Protein AF-A0A496V305-F1 (afdb_monomer_lite)

Radius of gyration: 13.49 Å; chains: 1; bounding box: 29×26×47 Å

Secondary structure (DSSP, 8-state):
--HHHHHHHHHHHHHHTSTTHHHHS-GGG-SEEEEET-TTTHHHHHHHHH-TT-EEEEEE-HHHHTT----GGGTTTEEEEES--S-----PPP-

Foldseek 3Di:
DPPVVVLVVLLVCLVPVVLCVLPPDDCVPAQEDEAAQCQLCSNVQSNCVSDVRHAYEYEDAPVRPVPHDRPPVRPVRYYYDHDHPPDDDDDPDDD

Structure (mmCIF, N/CA/C/O backbone):
data_AF-A0A496V305-F1
#
_entry.id   AF-A0A496V305-F1
#
loop_
_atom_site.group_PDB
_atom_site.id
_atom_site.type_symbol
_atom_site.label_atom_id
_atom_site.label_alt_id
_atom_site.label_comp_id
_atom_site.label_asym_id
_atom_site.label_entity_id
_atom_site.label_seq_id
_atom_site.pdbx_PDB_ins_code
_atom_site.Cartn_x
_atom_site.Cartn_y
_atom_site.Cartn_z
_atom_site.occupancy
_atom_site.B_iso_or_equiv
_atom_site.auth_seq_id
_atom_site.auth_comp_id
_atom_site.auth_asym_id
_atom_site.auth_atom_id
_atom_site.pdbx_PDB_model_num
ATOM 1 N N . MET A 1 1 ? 14.231 -3.733 -22.110 1.00 39.19 1 MET A N 1
ATOM 2 C CA . MET A 1 1 ? 13.281 -4.872 -22.127 1.00 39.19 1 MET A CA 1
ATOM 3 C C . MET A 1 1 ? 13.400 -5.849 -20.939 1.00 39.19 1 MET A C 1
ATOM 5 O O . MET A 1 1 ? 12.525 -6.691 -20.816 1.00 39.19 1 MET A O 1
ATOM 9 N N . GLY A 1 2 ? 14.388 -5.743 -20.029 1.00 46.66 2 GLY A N 1
ATOM 10 C CA . GLY A 1 2 ? 14.516 -6.654 -18.867 1.00 46.66 2 GLY A CA 1
ATOM 11 C C . GL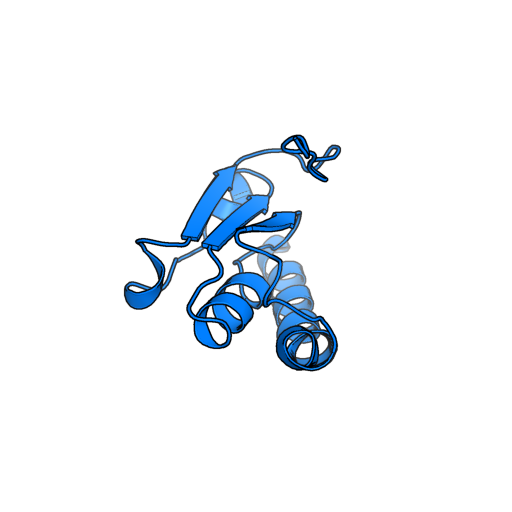Y A 1 2 ? 13.759 -6.264 -17.580 1.00 46.66 2 GLY A C 1
ATOM 12 O O . GLY A 1 2 ? 13.392 -7.142 -16.812 1.00 46.66 2 GLY A O 1
ATOM 13 N N . HIS A 1 3 ? 13.473 -4.976 -17.351 1.00 49.06 3 HIS A N 1
ATOM 14 C CA . HIS A 1 3 ? 12.910 -4.489 -16.078 1.00 49.06 3 HIS A CA 1
ATOM 15 C C . HIS A 1 3 ? 11.456 -4.929 -15.813 1.00 49.06 3 HIS A C 1
ATOM 17 O O . HIS A 1 3 ? 11.099 -5.251 -14.685 1.00 49.06 3 HIS A O 1
ATOM 23 N N . THR A 1 4 ? 10.615 -5.005 -16.846 1.00 54.59 4 THR A N 1
ATOM 24 C CA . THR A 1 4 ? 9.172 -5.276 -16.699 1.00 54.59 4 THR A CA 1
ATOM 25 C C . THR A 1 4 ? 8.871 -6.698 -16.212 1.00 54.59 4 THR A C 1
ATOM 27 O O . THR A 1 4 ? 7.894 -6.915 -15.503 1.00 54.59 4 THR A O 1
ATOM 30 N N . ARG A 1 5 ? 9.723 -7.677 -16.549 1.00 52.72 5 ARG A N 1
ATOM 31 C CA . ARG A 1 5 ? 9.479 -9.094 -16.233 1.00 52.72 5 ARG A CA 1
ATOM 32 C C . ARG A 1 5 ? 9.645 -9.397 -14.734 1.00 52.72 5 ARG A C 1
ATOM 34 O O . ARG A 1 5 ? 8.875 -10.190 -14.201 1.00 52.72 5 ARG A O 1
ATOM 41 N N . CYS A 1 6 ? 10.575 -8.723 -14.049 1.00 57.97 6 CYS A N 1
ATOM 42 C CA . CYS A 1 6 ? 10.736 -8.834 -12.593 1.00 57.97 6 CYS A CA 1
ATOM 43 C C . CYS A 1 6 ? 9.570 -8.187 -11.827 1.00 57.97 6 CYS A C 1
ATOM 45 O O . CYS A 1 6 ? 9.085 -8.763 -10.857 1.00 57.97 6 CYS A O 1
ATOM 47 N N . LEU A 1 7 ? 9.071 -7.036 -12.295 1.00 56.41 7 LEU A N 1
ATOM 48 C CA . LEU A 1 7 ? 7.930 -6.343 -11.679 1.00 56.41 7 LEU A CA 1
ATOM 49 C C . LEU A 1 7 ? 6.648 -7.193 -11.757 1.00 56.41 7 LEU A C 1
ATOM 51 O O . LEU A 1 7 ? 5.925 -7.328 -10.776 1.00 56.41 7 LEU A O 1
ATOM 55 N N . CYS A 1 8 ? 6.386 -7.853 -12.890 1.00 56.66 8 CYS A N 1
ATOM 56 C CA . CYS A 1 8 ? 5.228 -8.747 -13.009 1.00 56.66 8 CYS A CA 1
ATOM 57 C C . CYS A 1 8 ? 5.296 -9.948 -12.053 1.00 56.66 8 CYS A C 1
ATOM 59 O O . CYS A 1 8 ? 4.263 -10.343 -11.511 1.00 56.66 8 CYS A O 1
ATOM 61 N N . ALA A 1 9 ? 6.488 -10.517 -11.840 1.00 57.12 9 ALA A N 1
ATOM 62 C CA . ALA A 1 9 ? 6.672 -11.630 -10.913 1.00 57.12 9 ALA A CA 1
ATOM 63 C C . ALA A 1 9 ? 6.373 -11.204 -9.467 1.00 57.12 9 ALA A C 1
ATOM 65 O O . ALA A 1 9 ? 5.616 -11.886 -8.778 1.00 57.12 9 ALA A O 1
ATOM 66 N N . ILE A 1 10 ? 6.872 -10.039 -9.034 1.00 60.94 10 ILE A N 1
ATOM 67 C CA . ILE A 1 10 ? 6.652 -9.547 -7.665 1.00 60.94 10 ILE A CA 1
ATOM 68 C C . ILE A 1 10 ? 5.184 -9.176 -7.414 1.00 60.94 10 ILE A C 1
ATOM 70 O O . ILE A 1 10 ? 4.621 -9.543 -6.385 1.00 60.94 10 ILE A O 1
ATOM 74 N N . SER A 1 11 ? 4.508 -8.569 -8.397 1.00 60.16 11 SER A N 1
ATOM 75 C CA . SER A 1 11 ? 3.058 -8.331 -8.345 1.00 60.16 11 SER A CA 1
ATOM 76 C C . SER A 1 11 ? 2.228 -9.621 -8.378 1.00 60.16 11 SER A C 1
ATOM 78 O O . SER A 1 11 ? 1.068 -9.620 -7.962 1.00 60.16 11 SER A O 1
ATOM 80 N N . GLY A 1 12 ? 2.772 -10.711 -8.925 1.00 53.84 12 GLY A N 1
ATOM 81 C CA . GLY A 1 12 ? 2.166 -12.042 -8.897 1.00 53.84 12 GLY A CA 1
ATOM 82 C C . GLY A 1 12 ? 2.196 -12.638 -7.492 1.00 53.84 12 GLY A C 1
ATOM 83 O O . GLY A 1 12 ? 1.134 -12.924 -6.944 1.00 53.84 12 GLY A O 1
ATOM 84 N N . TYR A 1 13 ? 3.388 -12.726 -6.890 1.00 56.31 13 TYR A N 1
ATOM 85 C CA . TYR A 1 13 ? 3.565 -13.191 -5.508 1.00 56.31 13 TYR A CA 1
ATOM 86 C C . TYR A 1 13 ? 2.745 -12.362 -4.521 1.00 56.31 13 TYR A C 1
ATOM 88 O O . TYR A 1 13 ? 1.992 -12.915 -3.727 1.00 56.31 13 TYR A O 1
ATOM 96 N N . ALA A 1 14 ? 2.786 -11.031 -4.637 1.00 59.00 14 ALA A N 1
ATOM 97 C CA . ALA A 1 14 ? 2.064 -10.150 -3.727 1.00 59.00 14 ALA A CA 1
ATOM 98 C C . ALA A 1 14 ? 0.541 -10.355 -3.730 1.00 59.00 14 ALA A C 1
ATOM 100 O O . ALA A 1 14 ? -0.108 -10.168 -2.704 1.00 59.00 14 ALA A O 1
ATOM 101 N N . ARG A 1 15 ? -0.045 -10.750 -4.867 1.00 62.34 15 ARG A N 1
ATOM 102 C CA . ARG A 1 15 ? -1.485 -11.040 -4.954 1.00 62.34 15 ARG A CA 1
ATOM 103 C C . ARG A 1 15 ? -1.866 -12.392 -4.373 1.00 62.34 15 ARG A C 1
ATOM 105 O O . ARG A 1 15 ? -3.024 -12.553 -4.011 1.00 62.34 15 ARG A O 1
ATOM 112 N N . HIS A 1 16 ? -0.945 -13.349 -4.336 1.00 59.72 16 HIS A N 1
ATOM 113 C CA . HIS A 1 16 ? -1.238 -14.702 -3.875 1.00 59.72 16 HIS A CA 1
ATOM 114 C C . HIS A 1 16 ? -0.837 -14.895 -2.411 1.00 59.72 16 HIS A C 1
ATOM 116 O O . HIS A 1 16 ? -1.675 -15.250 -1.588 1.00 59.72 16 HIS A O 1
ATOM 122 N N . ASP A 1 17 ? 0.406 -14.560 -2.068 1.00 61.47 17 ASP A N 1
ATOM 123 C CA . ASP A 1 17 ? 0.998 -14.895 -0.77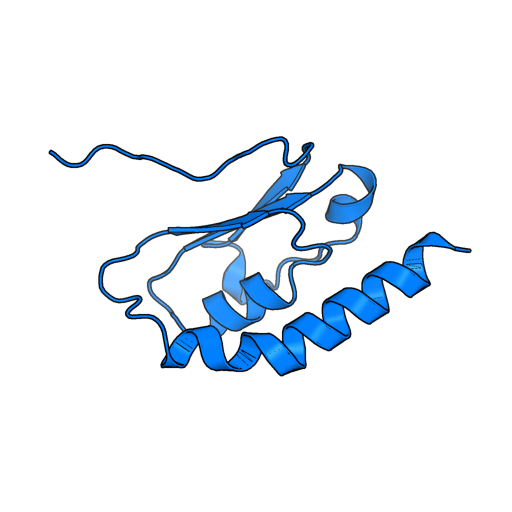1 1.00 61.47 17 ASP A CA 1
ATOM 124 C C . ASP A 1 17 ? 0.613 -13.885 0.321 1.00 61.47 17 ASP A C 1
ATOM 126 O O . ASP A 1 17 ? 0.582 -14.220 1.504 1.00 61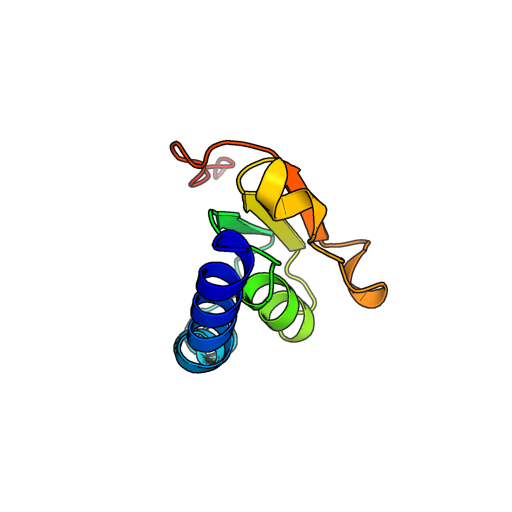.47 17 ASP A O 1
ATOM 130 N N . TYR A 1 18 ? 0.279 -12.646 -0.062 1.00 66.38 18 TYR A N 1
ATOM 131 C CA . TYR A 1 18 ? -0.018 -11.562 0.882 1.00 66.38 18 TYR A CA 1
ATOM 132 C C . TYR A 1 18 ? -1.487 -11.125 0.907 1.00 66.38 18 TYR A C 1
ATOM 134 O O . TYR A 1 18 ? -1.842 -10.225 1.669 1.00 66.38 18 TYR A O 1
ATOM 142 N N . ALA A 1 19 ? -2.367 -11.775 0.138 1.00 70.25 19 ALA A N 1
ATOM 143 C CA . ALA A 1 19 ? -3.803 -11.478 0.167 1.00 70.25 19 ALA A CA 1
ATOM 144 C C . ALA A 1 19 ? -4.417 -11.686 1.563 1.00 70.25 19 ALA A C 1
ATOM 146 O O . ALA A 1 19 ? -5.332 -10.965 1.947 1.00 70.25 19 ALA A O 1
ATOM 147 N N . ILE A 1 20 ? -3.865 -12.618 2.344 1.00 74.56 20 ILE A N 1
ATOM 148 C CA . ILE A 1 20 ? -4.348 -12.953 3.689 1.00 74.56 20 ILE A CA 1
ATOM 149 C C . ILE A 1 20 ? -3.919 -11.949 4.770 1.00 74.56 20 ILE A C 1
ATOM 151 O O . ILE A 1 20 ? -4.369 -12.050 5.910 1.00 74.56 20 ILE A O 1
ATOM 155 N N . LEU A 1 21 ? -3.045 -10.978 4.464 1.00 74.00 21 LEU A N 1
ATOM 156 C CA . LEU A 1 21 ? -2.504 -10.067 5.484 1.00 74.00 21 LEU A CA 1
ATOM 157 C C . LEU A 1 21 ? -3.588 -9.231 6.174 1.00 74.00 21 LEU A C 1
ATOM 159 O O . LEU A 1 21 ? -3.457 -8.920 7.358 1.00 74.00 21 LEU A O 1
ATOM 163 N N . SER A 1 22 ? -4.674 -8.894 5.475 1.00 72.38 22 SER A N 1
ATOM 164 C CA . SER A 1 22 ? -5.826 -8.217 6.082 1.00 72.38 22 SER A CA 1
ATOM 165 C C . SER A 1 22 ? -6.535 -9.055 7.147 1.00 72.38 22 SER A C 1
ATOM 167 O O . SER A 1 22 ? -7.211 -8.490 8.001 1.00 72.38 22 SER A O 1
ATOM 169 N N . GLU A 1 23 ? -6.393 -10.378 7.093 1.00 75.88 23 GLU A N 1
ATOM 170 C CA . GLU A 1 23 ? -7.112 -11.327 7.946 1.00 75.88 23 GLU A CA 1
ATOM 171 C C . GLU A 1 23 ? -6.263 -11.806 9.129 1.00 75.88 23 GLU A C 1
ATOM 173 O O . GLU A 1 23 ? -6.800 -12.036 10.210 1.00 75.88 23 GLU A O 1
ATOM 178 N N . ILE A 1 24 ? -4.943 -11.938 8.949 1.00 81.75 24 ILE A N 1
ATOM 179 C CA . ILE A 1 24 ? -4.052 -12.508 9.977 1.00 81.75 24 ILE A CA 1
ATOM 180 C C . ILE A 1 24 ? -3.407 -11.461 10.899 1.00 81.75 24 ILE A C 1
ATOM 182 O O . ILE A 1 24 ? -2.875 -11.819 11.949 1.00 81.75 24 ILE A O 1
ATOM 186 N N . ILE A 1 25 ? -3.429 -10.178 10.522 1.00 77.06 25 ILE A N 1
ATOM 187 C CA . ILE A 1 25 ? -2.898 -9.069 11.330 1.00 77.0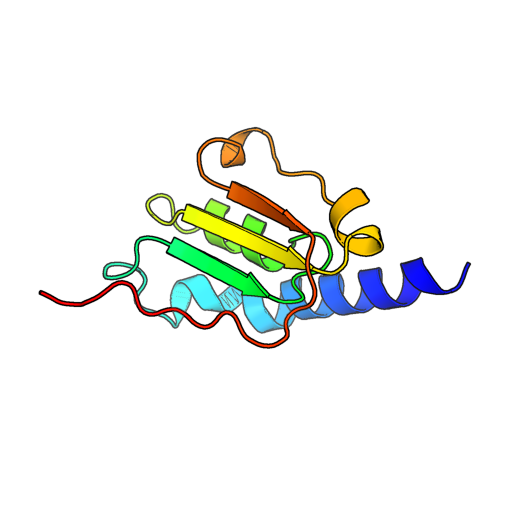6 25 ILE A CA 1
ATOM 188 C C . ILE A 1 25 ? -4.065 -8.278 11.931 1.00 77.06 25 ILE A C 1
ATOM 190 O O . ILE A 1 25 ? -5.006 -7.915 11.228 1.00 77.06 25 ILE A O 1
ATOM 194 N N . ASP A 1 26 ? -3.983 -7.942 13.223 1.00 82.06 26 ASP A N 1
ATOM 195 C CA . ASP A 1 26 ? -4.919 -6.992 13.832 1.00 82.06 26 ASP A CA 1
ATOM 196 C C . ASP A 1 26 ? -4.567 -5.549 13.443 1.00 82.06 26 ASP A C 1
ATOM 198 O O . ASP A 1 26 ? -3.707 -4.883 14.029 1.00 82.06 26 ASP A O 1
ATOM 202 N N . TRP A 1 27 ? -5.267 -5.043 12.433 1.00 84.12 27 TRP A N 1
ATOM 203 C CA . TRP A 1 27 ? -5.093 -3.681 11.941 1.00 84.12 27 TRP A CA 1
ATOM 204 C C . TRP A 1 27 ? -5.782 -2.623 12.803 1.00 84.12 27 TRP A C 1
ATOM 206 O O . TRP A 1 27 ? -5.546 -1.437 12.570 1.00 84.12 27 TRP A O 1
ATOM 216 N N . LYS A 1 28 ? -6.621 -2.984 13.787 1.00 83.12 28 LYS A N 1
ATOM 217 C CA . LYS A 1 28 ? -7.411 -2.002 14.561 1.00 83.12 28 LYS A CA 1
ATOM 218 C C . LYS A 1 28 ? -6.539 -0.997 15.314 1.00 83.12 28 LYS A C 1
ATOM 220 O O . LYS A 1 28 ? -6.932 0.154 15.482 1.00 83.12 28 LYS A O 1
ATOM 225 N N . SER A 1 29 ? -5.353 -1.419 15.739 1.00 81.75 29 SER A N 1
ATOM 226 C CA . SER A 1 29 ? -4.372 -0.585 16.443 1.00 81.75 29 SER A CA 1
ATOM 227 C C . SER A 1 29 ? -3.447 0.212 15.511 1.00 81.75 29 SER A C 1
ATOM 229 O O . SER A 1 29 ? -2.675 1.047 15.983 1.00 81.75 29 SER A O 1
ATOM 231 N N . HIS A 1 30 ? -3.535 0.005 14.193 1.00 84.31 30 HIS A N 1
ATOM 232 C CA . HIS A 1 30 ? -2.628 0.579 13.202 1.00 84.31 30 HIS A CA 1
ATOM 233 C C . HIS A 1 30 ? -3.336 1.621 12.326 1.00 84.31 30 HIS A C 1
ATOM 235 O O . HIS A 1 30 ? -4.409 1.378 11.784 1.00 84.31 30 HIS A O 1
ATOM 241 N N . GLN A 1 31 ? -2.704 2.785 12.153 1.00 86.94 31 GLN A N 1
ATOM 242 C CA . GLN A 1 31 ? -3.246 3.902 11.359 1.00 86.94 31 GLN A CA 1
ATOM 243 C C . GLN A 1 31 ? -2.515 4.105 10.026 1.00 86.94 31 GLN A C 1
ATOM 245 O O . GLN A 1 31 ? -3.053 4.712 9.097 1.00 86.94 31 GLN A O 1
ATOM 250 N N . SER A 1 32 ? -1.286 3.598 9.909 1.00 86.94 32 SER A N 1
ATOM 251 C CA . SER A 1 32 ? -0.463 3.754 8.711 1.00 86.94 32 SER A CA 1
ATOM 252 C C . SER A 1 32 ? 0.432 2.547 8.461 1.00 86.94 32 SER A C 1
ATOM 254 O O . SER A 1 32 ? 1.006 2.014 9.410 1.00 86.94 32 SER A O 1
ATOM 256 N N . VAL A 1 33 ? 0.626 2.193 7.192 1.00 86.69 33 VAL A N 1
ATOM 257 C CA . VAL A 1 33 ? 1.562 1.153 6.741 1.00 86.69 33 VAL A CA 1
ATOM 258 C C . VAL A 1 33 ? 2.553 1.710 5.715 1.00 86.69 33 VAL A C 1
ATOM 260 O O . VAL A 1 33 ? 2.243 2.637 4.965 1.00 86.69 33 VAL A O 1
ATOM 263 N N . ILE A 1 34 ? 3.758 1.148 5.683 1.00 88.81 34 ILE A N 1
ATOM 264 C CA . ILE A 1 34 ? 4.767 1.436 4.660 1.00 88.81 34 ILE A CA 1
ATOM 265 C C . ILE A 1 34 ? 5.012 0.149 3.874 1.00 88.81 34 ILE A C 1
ATOM 267 O O . ILE A 1 34 ? 5.338 -0.874 4.470 1.00 88.81 34 ILE A O 1
ATOM 271 N N . ASP A 1 35 ? 4.864 0.219 2.553 1.00 86.00 35 ASP A N 1
ATOM 272 C CA . ASP A 1 35 ? 5.199 -0.856 1.617 1.00 86.00 35 ASP A CA 1
ATOM 273 C C . ASP A 1 35 ? 6.558 -0.530 0.977 1.00 86.00 35 ASP A C 1
ATOM 275 O O . ASP A 1 35 ? 6.652 0.256 0.029 1.00 86.00 35 ASP A O 1
ATOM 279 N N . ALA A 1 36 ? 7.629 -1.031 1.597 1.00 85.88 36 ALA A N 1
ATOM 280 C CA . ALA A 1 36 ? 9.010 -0.776 1.195 1.00 85.88 36 ALA A CA 1
ATOM 281 C C . ALA A 1 36 ? 9.474 -1.829 0.180 1.00 85.88 36 ALA A C 1
ATOM 283 O O . ALA A 1 36 ? 9.456 -3.021 0.475 1.00 85.88 36 ALA A O 1
ATOM 284 N N . GLY A 1 37 ? 9.906 -1.389 -1.003 1.00 82.56 37 GLY A N 1
ATOM 285 C CA . GLY A 1 37 ? 10.136 -2.286 -2.139 1.00 82.56 37 GLY A CA 1
ATOM 286 C C . GLY A 1 37 ? 8.831 -2.813 -2.748 1.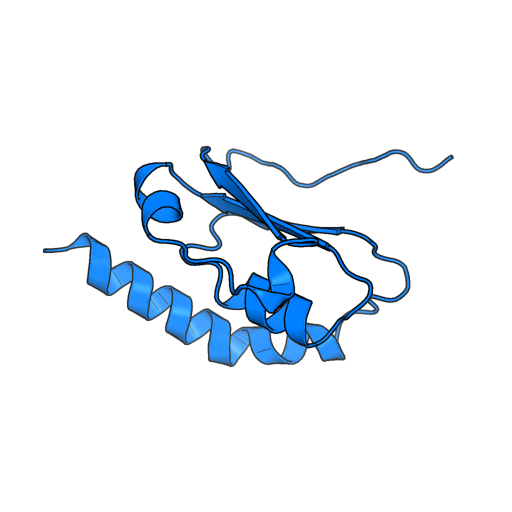00 82.56 37 GLY A C 1
ATOM 287 O O . GLY A 1 37 ? 8.817 -3.881 -3.358 1.00 82.56 37 GLY A O 1
ATOM 288 N N . GLY A 1 38 ? 7.723 -2.089 -2.553 1.00 80.19 38 GLY A N 1
ATOM 289 C CA . GLY A 1 38 ? 6.381 -2.506 -2.967 1.00 80.19 38 GLY A CA 1
ATOM 290 C C . GLY A 1 38 ? 6.141 -2.471 -4.478 1.00 80.19 38 GLY A C 1
ATOM 291 O O . GLY A 1 38 ? 5.026 -2.753 -4.936 1.00 80.19 38 GLY A O 1
ATOM 292 N N . SER A 1 39 ? 7.155 -2.120 -5.279 1.00 86.94 39 SER A N 1
ATOM 293 C CA . SER A 1 39 ? 7.075 -2.058 -6.733 1.00 86.94 39 SER A CA 1
ATOM 294 C C . SER A 1 39 ? 5.939 -1.132 -7.198 1.00 86.94 39 SER A C 1
ATOM 296 O O . SER A 1 39 ? 5.950 0.062 -6.906 1.00 86.94 39 SER A O 1
ATOM 298 N N . GLN A 1 40 ? 4.931 -1.662 -7.895 1.00 89.12 40 GLN A N 1
ATOM 299 C CA . GLN A 1 40 ? 3.773 -0.903 -8.372 1.00 89.12 40 GLN A CA 1
ATOM 300 C C . GLN A 1 40 ? 2.650 -0.772 -7.327 1.00 89.12 40 GLN A C 1
ATOM 302 O O . GLN A 1 40 ? 1.556 -0.327 -7.670 1.00 89.12 40 GLN A O 1
ATOM 307 N N . GLY A 1 41 ? 2.880 -1.185 -6.077 1.00 87.12 41 GLY A N 1
ATOM 308 C CA . GLY A 1 41 ? 1.943 -1.011 -4.963 1.00 87.12 41 GLY A CA 1
ATOM 309 C C . GLY A 1 41 ? 0.786 -2.006 -4.926 1.00 87.12 41 GLY A C 1
ATOM 310 O O . GLY A 1 41 ? -0.211 -1.756 -4.254 1.00 87.12 41 GLY A O 1
ATOM 311 N N . THR A 1 42 ? 0.880 -3.136 -5.636 1.00 88.88 42 THR A N 1
ATOM 312 C CA . THR A 1 42 ? -0.208 -4.129 -5.711 1.00 88.88 42 THR A CA 1
ATOM 313 C C . THR A 1 42 ? -0.666 -4.603 -4.328 1.00 88.88 42 THR A C 1
ATOM 315 O O . THR A 1 42 ? -1.872 -4.709 -4.089 1.00 88.88 42 THR A O 1
ATOM 318 N N . LEU A 1 43 ? 0.279 -4.843 -3.414 1.00 86.50 43 LEU A N 1
ATOM 319 C CA . LEU A 1 43 ? -0.024 -5.223 -2.037 1.00 86.50 43 LEU A CA 1
ATOM 320 C C . LEU A 1 43 ? -0.686 -4.071 -1.283 1.00 86.50 43 LEU A C 1
ATOM 322 O O . LEU A 1 43 ? -1.818 -4.218 -0.816 1.00 86.50 43 LEU A O 1
ATOM 326 N N . LEU A 1 44 ? -0.010 -2.920 -1.210 1.00 89.69 44 LEU A N 1
ATOM 327 C CA . LEU A 1 44 ? -0.519 -1.748 -0.505 1.00 89.69 44 LEU A CA 1
ATOM 328 C C . LEU A 1 44 ? -1.939 -1.380 -0.945 1.00 89.69 44 LEU A C 1
ATOM 330 O O . LEU A 1 44 ? -2.810 -1.167 -0.107 1.00 89.69 44 LEU A O 1
ATOM 334 N N . PHE A 1 45 ? -2.211 -1.341 -2.249 1.00 93.12 45 PHE A N 1
ATOM 335 C CA . PHE A 1 45 ? -3.525 -0.946 -2.755 1.00 93.12 45 PHE A CA 1
ATOM 336 C C . PHE A 1 45 ? -4.616 -1.956 -2.389 1.00 93.12 45 PHE A C 1
ATOM 338 O O . PHE A 1 45 ? -5.734 -1.552 -2.066 1.00 93.12 45 PHE A O 1
ATOM 345 N N . SER A 1 46 ? -4.295 -3.251 -2.399 1.00 90.19 46 SER A N 1
ATOM 346 C CA . SER A 1 46 ? -5.231 -4.310 -1.998 1.00 90.19 46 SER A CA 1
ATOM 347 C C . SER A 1 46 ? -5.533 -4.242 -0.499 1.00 90.19 46 SER A C 1
ATOM 349 O O . SER A 1 46 ? -6.694 -4.314 -0.089 1.00 90.19 46 SER A O 1
ATOM 351 N N . LEU A 1 47 ? -4.507 -3.999 0.319 1.00 88.25 47 LEU A N 1
ATOM 352 C CA . LEU A 1 47 ? -4.653 -3.836 1.761 1.00 88.25 47 LEU A CA 1
ATOM 353 C C . LEU A 1 47 ? -5.484 -2.591 2.110 1.00 88.25 47 LEU A C 1
ATOM 355 O O . LEU A 1 47 ? -6.450 -2.683 2.865 1.00 88.25 47 LEU A O 1
ATOM 359 N N . LEU A 1 48 ? -5.177 -1.437 1.510 1.00 92.50 48 LEU A N 1
ATOM 360 C CA . LEU A 1 48 ? -5.931 -0.197 1.728 1.00 92.50 48 LEU A CA 1
ATOM 361 C C . LEU A 1 48 ? -7.370 -0.274 1.191 1.00 92.50 48 LEU A C 1
ATOM 363 O O . LEU A 1 48 ? -8.234 0.458 1.673 1.00 92.50 48 LEU A O 1
ATOM 367 N N . ALA A 1 49 ? -7.654 -1.123 0.203 1.00 92.62 49 ALA A N 1
ATOM 368 C CA . ALA A 1 49 ? -9.027 -1.370 -0.238 1.00 92.62 49 ALA A CA 1
ATOM 369 C C . ALA A 1 49 ? -9.826 -2.207 0.777 1.00 92.62 49 ALA A C 1
ATOM 371 O O . ALA A 1 49 ? -11.040 -2.042 0.864 1.00 92.62 49 ALA A O 1
ATOM 372 N N . THR A 1 50 ? -9.148 -3.068 1.539 1.00 91.88 50 THR A N 1
ATOM 373 C CA . THR A 1 50 ? -9.766 -4.009 2.489 1.00 91.88 50 THR A CA 1
ATOM 374 C C . THR A 1 50 ? -9.861 -3.437 3.906 1.00 91.88 50 THR A C 1
ATOM 376 O O . THR A 1 50 ? -10.762 -3.802 4.655 1.00 91.88 50 THR A O 1
ATOM 379 N N . VAL A 1 51 ? -8.970 -2.506 4.272 1.00 91.50 51 VAL A N 1
ATOM 380 C CA . VAL A 1 51 ? -8.881 -1.906 5.615 1.00 91.50 51 VAL A CA 1
ATOM 381 C C . VAL A 1 51 ? -9.124 -0.384 5.537 1.00 91.50 51 VAL A C 1
ATOM 383 O O . VAL A 1 51 ? -8.177 0.391 5.352 1.00 91.50 51 VAL A O 1
ATOM 386 N N . PRO A 1 52 ? -10.384 0.091 5.659 1.00 92.25 52 PRO A N 1
ATOM 387 C CA . PRO A 1 52 ? -10.763 1.471 5.327 1.00 92.25 52 PRO A CA 1
ATOM 388 C C . PRO A 1 52 ? -10.189 2.563 6.234 1.00 92.25 52 PRO A C 1
ATOM 390 O O . PRO A 1 52 ? -10.153 3.719 5.823 1.00 92.25 52 PRO A O 1
ATOM 393 N N . HIS A 1 53 ? -9.749 2.242 7.454 1.00 91.12 53 HIS A N 1
ATOM 394 C CA . HIS A 1 53 ? -9.139 3.226 8.361 1.00 91.12 53 HIS A CA 1
ATOM 395 C C . HIS A 1 53 ? -7.631 3.388 8.142 1.00 91.12 53 HIS A C 1
ATOM 397 O O . HIS A 1 53 ? -7.065 4.416 8.496 1.00 91.12 53 HIS A O 1
ATOM 403 N N . LEU A 1 54 ? -6.976 2.405 7.524 1.00 90.81 54 LEU A N 1
ATOM 404 C CA . LEU A 1 54 ? -5.523 2.372 7.373 1.00 90.81 54 LEU A CA 1
ATOM 405 C C . LEU A 1 54 ? -5.071 3.309 6.252 1.00 90.81 54 LEU A C 1
ATOM 407 O O . LEU A 1 54 ? -5.625 3.236 5.171 1.00 90.81 54 LEU A O 1
ATOM 411 N N . SER A 1 55 ? -4.069 4.152 6.457 1.00 93.88 55 SER A N 1
ATOM 412 C CA . SER A 1 55 ? -3.394 4.903 5.383 1.00 93.88 55 SER A CA 1
ATOM 413 C C . SER A 1 55 ? -2.072 4.234 4.995 1.00 93.88 55 SER A C 1
ATOM 415 O O . SER A 1 55 ? -1.598 3.354 5.713 1.00 93.88 55 SER A O 1
ATOM 417 N N . GLY A 1 56 ? -1.423 4.628 3.898 1.00 91.38 56 GLY A N 1
ATOM 418 C CA . GLY A 1 56 ? -0.092 4.087 3.634 1.00 91.38 56 GLY A CA 1
ATOM 419 C C . GLY A 1 56 ? 0.789 4.821 2.640 1.00 91.38 56 GLY A C 1
ATOM 420 O O . GLY A 1 56 ? 0.356 5.732 1.934 1.00 91.38 56 GLY A O 1
ATOM 421 N N . SER A 1 57 ? 2.059 4.420 2.635 1.00 92.56 57 SER A N 1
ATOM 422 C CA . SER A 1 57 ? 3.093 4.944 1.741 1.00 92.56 57 SER A CA 1
ATOM 423 C C . SER A 1 57 ? 3.781 3.813 0.982 1.00 92.56 57 SER A C 1
ATOM 425 O O . SER A 1 57 ? 4.288 2.882 1.603 1.00 92.56 57 SER A O 1
ATOM 427 N N . LEU A 1 58 ? 3.826 3.917 -0.344 1.00 91.12 58 LEU A N 1
ATOM 428 C CA . LEU A 1 58 ? 4.639 3.073 -1.217 1.00 91.12 58 LEU A CA 1
ATOM 429 C C . LEU A 1 58 ? 6.024 3.703 -1.356 1.00 91.12 58 LEU A C 1
ATOM 431 O O . LEU A 1 58 ? 6.112 4.872 -1.741 1.00 91.12 58 LEU A O 1
ATOM 435 N N . ILE A 1 59 ? 7.081 2.951 -1.053 1.00 89.62 59 ILE A N 1
ATOM 436 C CA . ILE A 1 59 ? 8.466 3.411 -1.193 1.00 89.62 59 ILE A CA 1
ATOM 437 C C . ILE A 1 59 ? 9.234 2.442 -2.080 1.00 89.62 59 ILE A C 1
ATOM 439 O O . ILE A 1 59 ? 9.355 1.268 -1.744 1.00 89.62 59 ILE A O 1
ATOM 443 N N . ASP A 1 60 ? 9.790 2.941 -3.178 1.00 87.94 60 ASP A N 1
ATOM 444 C CA . ASP A 1 60 ? 10.700 2.186 -4.042 1.00 87.94 60 ASP A CA 1
ATOM 445 C C . ASP A 1 60 ? 11.634 3.151 -4.794 1.00 87.94 60 ASP A C 1
ATOM 447 O O . ASP A 1 60 ? 11.518 4.380 -4.680 1.00 87.94 60 ASP A O 1
ATOM 451 N N . LEU A 1 61 ? 12.555 2.608 -5.587 1.00 89.12 61 LEU A N 1
ATOM 452 C CA . LEU A 1 61 ? 13.450 3.375 -6.443 1.00 89.12 61 LEU A CA 1
ATOM 453 C C . LEU A 1 61 ? 12.661 4.346 -7.339 1.00 89.12 61 LEU A C 1
ATOM 455 O O . LEU A 1 61 ? 11.588 3.988 -7.834 1.00 89.12 61 LEU A O 1
ATOM 459 N N . PRO A 1 62 ? 13.208 5.541 -7.644 1.00 86.25 62 PRO A N 1
ATOM 460 C CA . PRO A 1 62 ? 12.535 6.522 -8.497 1.00 86.25 62 PRO A CA 1
ATOM 461 C C . PRO A 1 62 ? 12.043 5.948 -9.833 1.00 86.25 62 PRO A C 1
ATOM 463 O O . PRO A 1 62 ? 10.933 6.245 -10.263 1.00 86.25 62 PRO A O 1
ATOM 466 N N . SER A 1 63 ? 12.847 5.094 -10.471 1.00 86.19 63 SER A N 1
ATOM 467 C CA . SER A 1 63 ? 12.511 4.446 -11.745 1.00 86.19 63 SER A CA 1
ATOM 468 C C . SER A 1 63 ? 11.378 3.422 -11.639 1.00 86.19 63 SER A C 1
ATOM 470 O O . SER A 1 63 ? 10.744 3.120 -12.647 1.00 86.19 63 SER A O 1
ATOM 472 N N . VAL A 1 64 ? 11.121 2.889 -10.445 1.00 86.06 64 VAL A N 1
ATOM 473 C CA . VAL A 1 64 ? 10.065 1.905 -10.185 1.00 86.06 64 VAL A CA 1
ATOM 474 C C . VAL A 1 64 ? 8.755 2.626 -9.876 1.00 86.06 64 VAL A C 1
ATOM 476 O O . VAL A 1 64 ? 7.752 2.425 -10.567 1.00 86.06 64 VAL A O 1
ATOM 479 N N . VAL A 1 65 ? 8.773 3.557 -8.915 1.00 87.12 65 VAL A N 1
ATOM 480 C CA . VAL A 1 65 ? 7.558 4.279 -8.508 1.00 87.12 65 VAL A CA 1
ATOM 481 C C . VAL A 1 65 ? 6.981 5.188 -9.596 1.00 87.12 65 VAL A C 1
ATOM 483 O O . VAL A 1 65 ? 5.788 5.472 -9.564 1.00 87.12 65 VAL A O 1
ATOM 486 N N . GLN A 1 66 ? 7.770 5.598 -10.597 1.00 86.75 66 GLN A N 1
ATOM 487 C CA . GLN A 1 66 ? 7.263 6.340 -11.763 1.00 86.75 66 GLN A CA 1
ATOM 488 C C . GLN A 1 66 ? 6.150 5.599 -12.517 1.00 86.75 66 GLN A C 1
ATOM 490 O O . GLN A 1 66 ? 5.279 6.240 -13.099 1.00 86.75 66 GLN A O 1
ATOM 495 N N . GLY A 1 67 ? 6.156 4.264 -12.510 1.00 85.38 67 GLY A N 1
ATOM 496 C CA . GLY A 1 67 ? 5.097 3.478 -13.142 1.00 85.38 67 GLY A CA 1
ATOM 497 C C . GLY A 1 67 ? 3.886 3.224 -12.240 1.00 85.38 67 GLY A C 1
ATOM 498 O O . GLY A 1 67 ? 2.951 2.543 -12.664 1.00 85.38 67 GLY A O 1
ATOM 499 N N . ALA A 1 68 ? 3.927 3.626 -10.965 1.00 88.00 68 ALA A N 1
ATOM 500 C CA . ALA A 1 68 ? 2.885 3.282 -10.005 1.00 88.00 68 ALA A CA 1
ATOM 501 C C . ALA A 1 68 ? 1.686 4.216 -10.192 1.00 88.00 68 ALA A C 1
ATOM 503 O O . ALA A 1 68 ? 1.797 5.433 -10.075 1.00 88.00 68 ALA A O 1
ATOM 504 N N . THR A 1 69 ? 0.516 3.644 -10.470 1.00 93.31 69 THR A N 1
ATOM 505 C CA . THR A 1 69 ? -0.736 4.399 -10.578 1.00 93.31 69 THR A CA 1
ATOM 506 C C . THR A 1 69 ? -1.587 4.125 -9.350 1.00 93.31 69 THR A C 1
ATOM 508 O O . THR A 1 69 ? -2.130 3.032 -9.195 1.00 93.31 69 THR A O 1
ATOM 511 N N . VAL A 1 70 ? -1.697 5.120 -8.468 1.00 93.81 70 VAL A N 1
ATOM 512 C CA . VAL A 1 70 ? -2.567 5.032 -7.291 1.00 93.81 70 VAL A CA 1
ATOM 513 C C . VAL A 1 70 ? -4.027 5.066 -7.757 1.00 93.81 70 VAL A C 1
ATOM 515 O O . VAL A 1 70 ? -4.409 6.005 -8.457 1.00 93.81 70 VAL A O 1
ATOM 518 N N . PRO A 1 71 ? -4.866 4.086 -7.376 1.00 94.88 71 PRO A N 1
ATOM 519 C CA . PRO A 1 71 ? -6.294 4.134 -7.669 1.00 94.88 71 PRO A CA 1
ATOM 520 C C . PRO A 1 71 ? -6.938 5.391 -7.077 1.00 94.88 71 PRO A C 1
ATOM 522 O O . PRO A 1 71 ? -6.685 5.717 -5.919 1.00 94.88 71 PRO A O 1
ATOM 525 N N . GLU A 1 72 ? -7.830 6.046 -7.821 1.00 95.19 72 GLU A N 1
ATOM 526 C CA . GLU A 1 72 ? -8.481 7.301 -7.403 1.00 95.19 72 GLU A CA 1
ATOM 527 C C . GLU A 1 72 ? -9.126 7.199 -6.010 1.00 95.19 72 GLU A C 1
ATOM 529 O O . GLU A 1 72 ? -8.907 8.043 -5.144 1.00 95.19 72 GLU A O 1
ATOM 534 N N . LYS A 1 73 ? -9.809 6.079 -5.735 1.00 94.38 73 LYS A N 1
ATOM 535 C CA . LYS A 1 73 ? -10.426 5.775 -4.431 1.00 94.38 73 LYS A CA 1
ATOM 536 C C . LYS A 1 73 ? -9.446 5.759 -3.245 1.00 94.38 73 LYS A C 1
ATOM 538 O O . LYS A 1 73 ? -9.873 5.813 -2.095 1.00 94.38 73 LYS A O 1
ATOM 543 N N . LEU A 1 74 ? -8.144 5.635 -3.505 1.00 96.19 74 LEU A N 1
ATOM 544 C CA . LEU A 1 74 ? -7.085 5.602 -2.496 1.00 96.19 74 LEU A CA 1
ATOM 545 C C . LEU A 1 74 ? -6.270 6.899 -2.438 1.00 96.19 74 LEU A C 1
ATOM 547 O O . LEU A 1 74 ? -5.450 7.034 -1.531 1.00 96.19 74 LEU A O 1
ATOM 551 N N . ALA A 1 75 ? -6.493 7.860 -3.340 1.00 94.25 75 ALA A N 1
ATOM 552 C CA . ALA A 1 75 ? -5.663 9.061 -3.470 1.00 94.25 75 ALA A CA 1
ATOM 553 C C . ALA A 1 75 ? -5.529 9.858 -2.156 1.00 94.25 75 ALA A C 1
ATOM 555 O O . ALA A 1 75 ? -4.453 10.349 -1.830 1.00 94.25 75 ALA A O 1
ATOM 556 N N . ASN A 1 76 ? -6.588 9.905 -1.340 1.00 95.25 76 ASN A N 1
ATOM 557 C CA . ASN A 1 76 ? -6.598 10.640 -0.065 1.00 95.25 76 ASN A CA 1
ATOM 558 C C . ASN A 1 76 ? -5.840 9.940 1.079 1.00 95.25 76 ASN A C 1
ATOM 560 O O . ASN A 1 76 ? -5.679 10.504 2.159 1.00 95.25 76 ASN A O 1
ATOM 564 N N . ARG A 1 77 ? -5.418 8.690 0.878 1.00 94.88 77 ARG A N 1
ATOM 565 C CA . ARG A 1 77 ? -4.945 7.778 1.936 1.00 94.88 77 ARG A CA 1
ATOM 566 C C . ARG A 1 77 ? -3.741 6.936 1.508 1.00 94.88 77 ARG A C 1
ATOM 568 O O . ARG A 1 77 ? -3.268 6.114 2.287 1.00 94.88 77 ARG A O 1
ATOM 575 N N . CYS A 1 78 ? -3.216 7.173 0.309 1.00 95.19 78 CYS A N 1
ATOM 576 C CA . CYS A 1 78 ? -2.034 6.524 -0.233 1.00 95.19 78 CYS A CA 1
ATOM 577 C C . CYS A 1 78 ? -1.056 7.576 -0.762 1.00 95.19 78 CYS A C 1
ATOM 579 O O . CYS A 1 78 ? -1.435 8.446 -1.544 1.00 95.19 78 CYS A O 1
ATOM 581 N N . ARG A 1 79 ? 0.212 7.476 -0.364 1.00 93.75 79 ARG A N 1
ATOM 582 C CA . ARG A 1 79 ? 1.306 8.315 -0.871 1.00 93.75 79 ARG A CA 1
ATOM 583 C C . ARG A 1 79 ? 2.341 7.453 -1.579 1.00 93.75 79 ARG A C 1
ATOM 585 O O . ARG A 1 79 ? 2.571 6.317 -1.183 1.00 93.75 79 ARG A O 1
ATOM 592 N N . VAL A 1 80 ? 2.979 8.000 -2.605 1.00 91.06 80 VAL A N 1
ATOM 593 C CA . VAL A 1 80 ? 4.092 7.352 -3.307 1.00 91.06 80 VAL A CA 1
ATOM 594 C C . VAL A 1 80 ? 5.342 8.182 -3.063 1.00 91.06 80 VAL A C 1
ATOM 596 O O . VAL A 1 80 ? 5.338 9.389 -3.301 1.00 91.06 80 VAL A O 1
ATOM 599 N N . LEU A 1 81 ? 6.389 7.549 -2.547 1.00 89.88 81 LEU A N 1
ATOM 600 C CA . LEU A 1 81 ? 7.657 8.178 -2.204 1.00 89.88 81 LEU A CA 1
ATOM 601 C C . LEU A 1 81 ? 8.772 7.481 -2.987 1.00 89.88 81 LEU A C 1
ATOM 603 O O . LEU A 1 81 ? 8.884 6.260 -2.976 1.00 89.88 81 LEU A O 1
ATOM 607 N N . SER A 1 82 ? 9.615 8.255 -3.662 1.00 86.56 82 SER A N 1
ATOM 608 C CA . SER A 1 82 ? 10.798 7.726 -4.342 1.00 86.56 82 SER A CA 1
ATOM 609 C C . SER A 1 82 ? 11.999 7.697 -3.393 1.00 86.56 82 SER A C 1
ATOM 611 O O . SER A 1 82 ? 12.340 8.737 -2.825 1.00 86.56 82 SER A O 1
ATOM 613 N N . GLY A 1 83 ? 12.678 6.558 -3.258 1.00 79.12 83 GLY A N 1
ATOM 614 C CA . GLY A 1 83 ? 13.883 6.429 -2.433 1.00 79.12 83 GLY A CA 1
ATOM 615 C C . GLY A 1 83 ? 14.428 5.001 -2.366 1.00 79.12 83 GLY A C 1
ATOM 616 O O . GLY A 1 83 ? 13.751 4.045 -2.726 1.00 79.12 83 GLY A O 1
ATOM 617 N N . VAL A 1 84 ? 15.671 4.844 -1.906 1.00 66.62 84 VAL A N 1
ATOM 618 C CA . VAL A 1 84 ? 16.233 3.519 -1.602 1.00 66.62 84 VAL A CA 1
ATOM 619 C C . VAL A 1 84 ? 15.719 3.045 -0.244 1.00 66.62 84 VAL A C 1
ATOM 621 O O . VAL A 1 84 ? 15.774 3.783 0.739 1.00 66.62 84 VAL A O 1
ATOM 624 N N . SER A 1 85 ? 15.235 1.807 -0.168 1.00 58.69 85 SER A N 1
ATOM 625 C CA . SER A 1 85 ? 14.766 1.192 1.079 1.00 58.69 85 SER A CA 1
ATOM 626 C C . SER A 1 85 ? 15.931 0.746 1.973 1.00 58.69 85 SER A C 1
ATOM 628 O O . SER A 1 85 ? 15.982 -0.401 2.405 1.00 58.69 85 SER A O 1
ATOM 630 N N . THR A 1 86 ? 16.865 1.641 2.305 1.00 49.88 86 THR A N 1
ATOM 631 C CA . THR A 1 86 ? 17.908 1.387 3.320 1.00 49.88 86 THR A CA 1
ATOM 632 C C . THR A 1 86 ? 17.332 1.549 4.735 1.00 49.88 86 THR A C 1
ATOM 634 O O . THR A 1 86 ? 17.947 2.148 5.600 1.00 49.88 86 THR A O 1
ATOM 637 N N . VAL A 1 87 ? 16.153 0.967 4.986 1.00 39.38 87 VAL A N 1
ATOM 638 C CA . VAL A 1 87 ? 15.391 0.986 6.250 1.00 39.38 87 VAL A CA 1
ATOM 639 C C . VAL A 1 87 ? 14.528 2.238 6.472 1.00 39.38 87 VAL A C 1
ATOM 641 O O . VAL A 1 87 ? 14.981 3.285 6.918 1.00 39.38 87 VAL A O 1
ATOM 644 N N . LEU A 1 88 ? 13.218 2.067 6.275 1.00 33.53 88 LEU A N 1
ATOM 645 C CA . LEU A 1 88 ? 12.169 2.828 6.960 1.00 33.53 88 LEU A CA 1
ATOM 646 C C . LEU A 1 88 ? 11.206 1.813 7.596 1.00 33.53 88 LEU A C 1
ATOM 648 O O . LEU A 1 88 ? 10.139 1.527 7.064 1.00 33.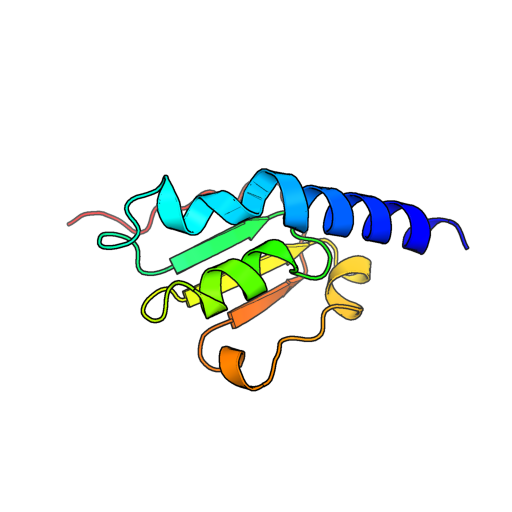53 88 LEU A O 1
ATOM 652 N N . VAL A 1 89 ? 11.606 1.239 8.735 1.00 37.31 89 VAL A N 1
ATOM 653 C CA . VAL A 1 89 ? 10.669 0.637 9.697 1.00 37.31 89 VAL A CA 1
ATOM 654 C C . VAL A 1 89 ? 10.537 1.627 10.853 1.00 37.31 89 VAL A C 1
ATOM 656 O O . VAL A 1 89 ? 11.524 2.048 11.449 1.00 37.31 89 VAL A O 1
ATOM 659 N N . ALA A 1 90 ? 9.306 2.073 11.083 1.00 36.16 90 ALA A N 1
ATOM 660 C CA . ALA A 1 90 ? 8.948 3.245 11.869 1.00 36.16 90 ALA A CA 1
ATOM 661 C C . ALA A 1 90 ? 9.189 3.119 13.386 1.00 36.16 90 ALA A C 1
ATOM 663 O O . ALA A 1 90 ? 9.001 2.062 13.982 1.00 36.16 90 ALA A O 1
ATOM 664 N N . LYS A 1 91 ? 9.392 4.269 14.039 1.00 31.16 91 LYS A N 1
ATOM 665 C CA . LYS A 1 91 ? 8.722 4.581 15.310 1.00 31.16 91 LYS A CA 1
ATOM 666 C C . LYS A 1 91 ? 8.186 6.012 15.246 1.00 31.16 91 LYS A C 1
ATOM 668 O O . LYS A 1 91 ? 8.968 6.956 15.274 1.00 31.16 91 LYS A O 1
ATOM 673 N N . LYS A 1 92 ? 6.858 6.188 15.211 1.00 34.28 92 LYS A N 1
ATOM 674 C CA . LYS A 1 92 ? 6.254 7.357 15.865 1.00 34.28 92 LYS A CA 1
ATOM 675 C C . LYS A 1 92 ? 5.978 6.937 17.303 1.00 34.28 92 LYS A C 1
ATOM 677 O O . LYS A 1 92 ? 5.423 5.868 17.541 1.00 34.28 92 LYS A O 1
ATOM 682 N N . LEU A 1 93 ? 6.513 7.743 18.211 1.00 33.81 93 LEU A N 1
ATOM 683 C CA . LEU A 1 93 ? 6.598 7.515 19.642 1.00 33.81 93 LEU A CA 1
ATOM 684 C C . LEU A 1 93 ? 5.244 7.122 20.241 1.00 33.81 93 LEU A C 1
ATOM 686 O O . LEU A 1 93 ? 4.228 7.762 19.979 1.00 33.81 93 LEU A O 1
ATOM 690 N N . GLN A 1 94 ? 5.262 6.070 21.057 1.00 31.48 94 GLN A N 1
ATOM 691 C CA . GLN A 1 94 ? 4.293 5.937 22.133 1.00 31.48 94 GLN A CA 1
ATOM 692 C C . GLN A 1 94 ? 4.577 7.047 23.149 1.00 31.48 94 GLN A C 1
ATOM 694 O O . GLN A 1 94 ? 5.738 7.209 23.515 1.00 31.48 94 GLN A O 1
ATOM 699 N N . SER A 1 95 ? 3.501 7.734 23.555 1.00 35.59 95 SER A N 1
ATOM 700 C CA . SER A 1 95 ? 3.334 8.533 24.780 1.00 35.59 95 SER A CA 1
ATOM 701 C C . SER A 1 95 ? 4.469 9.493 25.134 1.00 35.59 95 SER A C 1
ATOM 703 O O . SER A 1 95 ? 5.389 9.070 25.866 1.00 35.59 95 SER A O 1
#

pLDDT: mean 75.74, std 19.28, range [31.16, 96.19]

Sequence (95 aa):
MGHTRCLCAISGYARHDYAILSEIIDWKSHQSVIDAGGSQGTLLFSLLATVPHLSGSLIDLPSVVQGATVPEKLANRCRVLSGVSTVLVAKKLQS